Protein AF-A0A3N5FH62-F1 (afdb_monomer)

Foldseek 3Di:
DQQEAADPQEAEAPQEAEEGLEHHDHCEYHDNQEYAEYNEYHEYNEYHYHQHYHYALEYEYHPAYHDHPHQHYQFYWDDVVIDGPAGGDNNNAGADPQQQDPVPRWHWDDDPRYIDTD

Solvent-accessible surface area (backbone atoms only — not comparable to full-atom values): 5895 Å² total; per-residue (Å²): 130,79,49,58,46,69,35,92,62,35,47,70,37,91,58,40,44,72,39,46,48,23,37,40,30,47,54,18,38,37,25,41,52,19,35,39,29,34,29,20,39,38,28,38,46,21,40,37,35,49,57,20,38,40,35,40,6,23,36,36,37,54,59,24,63,48,51,67,78,44,75,42,31,22,28,25,34,41,49,84,77,66,39,78,79,48,35,27,37,78,81,59,44,74,38,50,100,8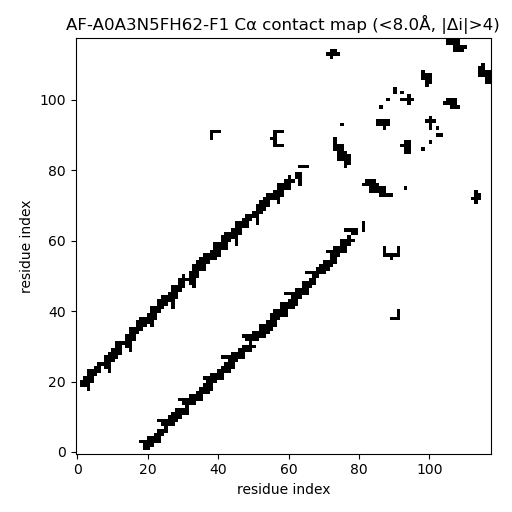1,33,44,29,88,89,74,75,46,39,49,43,83,51,100,84,37,62,42,81,105

Nearest PDB structures (foldseek):
  3mqg-assembly1_B  TM=6.044E-01  e=5.816E-08  Bordetella petrii DSM 12804
  6p9p-assembly1_A  TM=9.633E-01  e=4.440E-03  Escherichia coli
  4eaa-assembly1_A  TM=4.449E-01  e=2.239E-04  Caulobacter vibrioides
  4eab-assembly1_A  TM=4.429E-01  e=2.723E-03  Caulobacter vibrioides
  3pmo-assembly1_A  TM=5.563E-01  e=2.265E-02  Pseudomonas aeruginosa

Structure (mmCIF, N/CA/C/O backbone):
data_AF-A0A3N5FH62-F1
#
_entry.id   AF-A0A3N5FH62-F1
#
loop_
_atom_site.group_PDB
_atom_site.id
_atom_site.type_symbol
_atom_site.label_atom_id
_atom_site.label_alt_id
_atom_site.label_comp_id
_atom_site.label_asym_id
_atom_site.label_entity_id
_atom_site.label_seq_id
_atom_site.pdbx_PDB_ins_code
_atom_site.Cartn_x
_atom_site.Cartn_y
_atom_site.Cartn_z
_atom_site.occupancy
_atom_site.B_iso_or_equiv
_atom_site.auth_seq_id
_atom_site.auth_comp_id
_atom_site.auth_asym_id
_atom_site.auth_atom_id
_atom_site.pdbx_PDB_model_num
ATOM 1 N N . MET A 1 1 ? -16.117 -11.369 -3.882 1.00 39.34 1 MET A N 1
ATOM 2 C CA . MET A 1 1 ? -15.437 -10.918 -5.111 1.00 39.34 1 MET A CA 1
ATOM 3 C C . MET A 1 1 ? -14.180 -10.196 -4.670 1.00 39.34 1 MET A C 1
ATOM 5 O O . MET A 1 1 ? -14.264 -9.363 -3.775 1.00 39.34 1 MET A O 1
ATOM 9 N N . ASN A 1 2 ? -13.014 -10.615 -5.164 1.00 51.44 2 ASN A N 1
ATOM 10 C CA . ASN A 1 2 ? -11.747 -9.947 -4.869 1.00 51.44 2 ASN A CA 1
ATOM 11 C C . ASN A 1 2 ? -11.732 -8.622 -5.636 1.00 51.44 2 ASN A C 1
ATOM 13 O O . ASN A 1 2 ? -11.244 -8.581 -6.760 1.00 51.44 2 ASN A O 1
ATOM 17 N N . ASP A 1 3 ? -12.300 -7.564 -5.056 1.00 76.69 3 ASP A N 1
ATOM 18 C CA . ASP A 1 3 ? -12.286 -6.226 -5.657 1.00 76.69 3 ASP A CA 1
ATOM 19 C C . ASP A 1 3 ? -10.883 -5.629 -5.512 1.00 76.69 3 ASP A C 1
ATOM 21 O O . ASP A 1 3 ? -10.604 -4.826 -4.624 1.00 76.69 3 ASP A O 1
ATOM 25 N N . VAL A 1 4 ? -9.958 -6.125 -6.324 1.00 86.56 4 VAL A N 1
ATOM 26 C CA . VAL A 1 4 ? -8.599 -5.612 -6.461 1.00 86.56 4 VAL A CA 1
ATOM 27 C C . VAL A 1 4 ? -8.570 -4.828 -7.761 1.00 86.56 4 VAL A C 1
ATOM 29 O O . VAL A 1 4 ? -8.612 -5.406 -8.843 1.00 86.56 4 VAL A O 1
ATOM 32 N N . PHE A 1 5 ? -8.544 -3.505 -7.652 1.00 91.06 5 PHE A N 1
ATOM 33 C CA . PHE A 1 5 ? -8.364 -2.630 -8.800 1.00 91.06 5 PHE A CA 1
ATOM 34 C C . PHE A 1 5 ? -6.874 -2.364 -8.986 1.00 91.06 5 PHE A C 1
ATOM 36 O O . PHE A 1 5 ? -6.223 -1.837 -8.084 1.00 91.06 5 PHE A O 1
ATOM 43 N N . VAL A 1 6 ? -6.339 -2.714 -10.151 1.00 92.44 6 VAL A N 1
ATOM 44 C CA . VAL A 1 6 ? -4.951 -2.441 -10.529 1.00 92.44 6 VAL A CA 1
ATOM 45 C C . VAL A 1 6 ? -4.978 -1.738 -11.869 1.00 92.44 6 VAL A C 1
ATOM 47 O O . VAL A 1 6 ? -5.521 -2.265 -12.837 1.00 92.44 6 VAL A O 1
ATOM 50 N N . HIS A 1 7 ? -4.422 -0.531 -11.914 1.00 94.06 7 HIS A N 1
ATOM 51 C CA . HIS A 1 7 ? -4.272 0.188 -13.168 1.00 94.06 7 HIS A CA 1
ATOM 52 C C . HIS A 1 7 ? -3.300 -0.550 -14.101 1.00 94.06 7 HIS A C 1
ATOM 54 O O . HIS A 1 7 ? -2.295 -1.082 -13.642 1.00 94.06 7 HIS A O 1
ATOM 60 N N . GLU A 1 8 ? -3.542 -0.521 -15.411 1.00 93.12 8 GLU A N 1
ATOM 61 C CA . GLU A 1 8 ? -2.715 -1.201 -16.429 1.00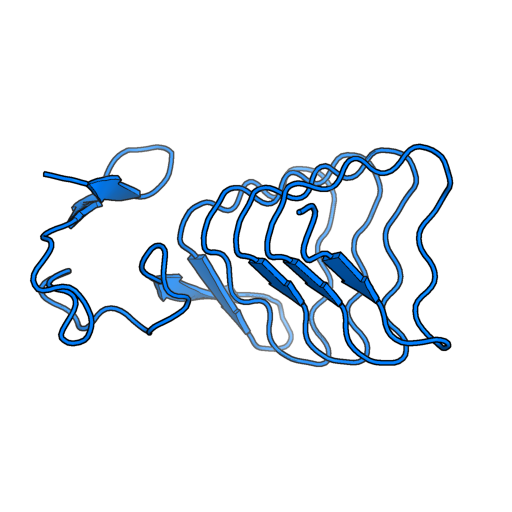 93.12 8 GLU A CA 1
ATOM 62 C C . GLU A 1 8 ? -1.233 -0.782 -16.426 1.00 93.12 8 GLU A C 1
ATOM 64 O O . GLU A 1 8 ? -0.364 -1.535 -16.850 1.00 93.12 8 GLU A O 1
ATOM 69 N N . THR A 1 9 ? -0.936 0.419 -15.924 1.00 94.94 9 THR A N 1
ATOM 70 C CA . THR A 1 9 ? 0.434 0.946 -15.806 1.00 94.94 9 THR A CA 1
ATOM 71 C C . THR A 1 9 ? 1.107 0.620 -14.474 1.00 94.94 9 THR A C 1
ATOM 73 O O . THR A 1 9 ? 2.259 1.003 -14.271 1.00 94.94 9 THR A O 1
ATOM 76 N N . ALA A 1 10 ? 0.398 -0.012 -13.539 1.00 94.31 10 ALA A N 1
ATOM 77 C CA . ALA A 1 10 ? 0.977 -0.450 -12.280 1.00 94.31 10 ALA A CA 1
ATOM 78 C C . ALA A 1 10 ? 1.703 -1.787 -12.470 1.00 94.31 10 ALA A C 1
ATOM 80 O O . ALA A 1 10 ? 1.213 -2.695 -13.138 1.00 94.31 10 ALA A O 1
ATOM 81 N N . ILE A 1 11 ? 2.872 -1.905 -11.850 1.00 94.12 11 ILE A N 1
ATOM 82 C CA . ILE A 1 11 ? 3.709 -3.098 -11.873 1.00 94.12 11 ILE A CA 1
ATOM 83 C C . ILE A 1 11 ? 3.640 -3.733 -10.489 1.00 94.12 11 ILE A C 1
ATOM 85 O O . ILE A 1 11 ? 3.963 -3.103 -9.483 1.00 94.12 11 ILE A O 1
ATOM 89 N N . ILE A 1 12 ? 3.196 -4.983 -10.443 1.00 93.31 12 ILE A N 1
ATOM 90 C CA . ILE A 1 12 ? 3.150 -5.786 -9.225 1.00 93.31 12 ILE A CA 1
ATOM 91 C C . ILE A 1 12 ? 3.990 -7.024 -9.485 1.00 93.31 12 ILE A C 1
ATOM 93 O O . ILE A 1 12 ? 3.667 -7.824 -10.365 1.00 93.31 12 ILE A O 1
ATOM 97 N N . ASP A 1 13 ? 5.065 -7.180 -8.726 1.00 94.25 13 ASP A N 1
ATOM 98 C CA . ASP A 1 13 ? 5.909 -8.358 -8.819 1.00 94.25 13 ASP A CA 1
ATOM 99 C C . ASP A 1 13 ? 5.151 -9.610 -8.361 1.00 94.25 13 ASP A C 1
ATOM 101 O O . ASP A 1 13 ? 4.363 -9.587 -7.416 1.00 94.25 13 ASP A O 1
ATOM 105 N N . SER A 1 14 ? 5.444 -10.740 -9.004 1.00 88.88 14 SER A N 1
ATOM 106 C CA . SER A 1 14 ? 4.718 -12.010 -8.825 1.00 88.88 14 SER A CA 1
ATOM 107 C C . SER A 1 14 ? 4.633 -12.545 -7.387 1.00 88.88 14 SER A C 1
ATOM 109 O O . SER A 1 14 ? 3.720 -13.308 -7.081 1.00 88.88 14 SER A O 1
ATOM 111 N N . GLY A 1 15 ? 5.559 -12.174 -6.500 1.00 89.19 15 GLY A N 1
ATOM 112 C CA . GLY A 1 15 ? 5.532 -12.615 -5.103 1.00 89.19 15 GLY A CA 1
ATOM 113 C C . GLY A 1 15 ? 4.704 -11.722 -4.166 1.00 89.19 15 GLY A C 1
ATOM 114 O O . GLY A 1 15 ? 4.476 -12.102 -3.011 1.00 89.19 15 GLY A O 1
ATOM 115 N N . ALA A 1 16 ? 4.270 -10.544 -4.628 1.00 91.00 16 ALA A N 1
ATOM 116 C CA . ALA A 1 16 ? 3.552 -9.590 -3.797 1.00 91.00 16 ALA A CA 1
ATOM 117 C C . ALA A 1 16 ? 2.204 -10.169 -3.353 1.00 91.00 16 ALA A C 1
ATOM 119 O O . ALA A 1 16 ? 1.449 -10.746 -4.139 1.00 91.00 16 ALA A O 1
ATOM 120 N N . LYS A 1 17 ? 1.874 -9.991 -2.073 1.00 91.12 17 LYS A N 1
ATOM 121 C CA . LYS A 1 17 ? 0.612 -10.468 -1.499 1.00 91.12 17 LYS A CA 1
ATOM 122 C C . LYS A 1 17 ? -0.343 -9.304 -1.345 1.00 91.12 17 LYS A C 1
ATOM 124 O O . LYS A 1 17 ? -0.015 -8.328 -0.677 1.00 91.12 17 LYS A O 1
ATOM 129 N N . THR A 1 18 ? -1.535 -9.425 -1.910 1.00 90.81 18 THR A N 1
ATOM 130 C CA . THR A 1 18 ? -2.569 -8.393 -1.836 1.00 90.81 18 THR A CA 1
ATOM 131 C C . THR A 1 18 ? -3.839 -8.924 -1.181 1.00 90.81 18 THR A C 1
ATOM 133 O O . THR A 1 18 ? -4.272 -10.051 -1.419 1.00 90.81 18 THR A O 1
ATOM 136 N N . GLY A 1 19 ? -4.429 -8.108 -0.309 1.00 88.44 19 GLY A N 1
ATOM 137 C CA . GLY A 1 19 ? -5.739 -8.342 0.277 1.00 88.44 19 GLY A CA 1
ATOM 138 C C . GLY A 1 19 ? -6.878 -7.945 -0.664 1.00 88.44 19 GLY A C 1
ATOM 139 O O . GLY A 1 19 ? -6.683 -7.544 -1.808 1.00 88.44 19 GLY A O 1
ATOM 140 N N . THR A 1 20 ? -8.107 -8.028 -0.163 1.00 90.00 20 THR A N 1
ATOM 141 C CA . THR A 1 20 ? -9.326 -7.663 -0.900 1.00 90.00 20 THR A CA 1
ATOM 142 C C . THR A 1 20 ? -9.669 -6.182 -0.764 1.00 90.00 20 THR A C 1
ATOM 144 O O . THR A 1 20 ? -9.444 -5.590 0.293 1.00 90.00 20 THR A O 1
ATOM 147 N N . GLY A 1 21 ? -10.322 -5.599 -1.771 1.00 89.12 21 GLY A N 1
ATOM 148 C CA . GLY A 1 21 ? -10.795 -4.212 -1.713 1.00 89.12 21 GLY A CA 1
ATOM 149 C C . GLY A 1 21 ? -9.682 -3.185 -1.915 1.00 89.12 21 GLY A C 1
ATOM 150 O O . GLY A 1 21 ? -9.823 -2.055 -1.452 1.00 89.12 21 GLY A O 1
ATOM 151 N N . ILE A 1 22 ? -8.556 -3.581 -2.514 1.00 92.44 22 ILE A N 1
ATOM 152 C CA . ILE A 1 22 ? -7.423 -2.684 -2.730 1.00 92.44 22 ILE A CA 1
ATOM 153 C C . ILE A 1 22 ? -7.550 -1.938 -4.059 1.00 92.44 22 ILE A C 1
ATOM 155 O O . ILE A 1 22 ? -8.115 -2.448 -5.025 1.00 92.44 22 ILE A O 1
ATOM 159 N N . GLN A 1 23 ? -6.998 -0.732 -4.110 1.00 92.88 23 GLN A N 1
ATOM 160 C CA . GLN A 1 23 ? -6.910 0.078 -5.320 1.00 92.88 23 GLN A CA 1
ATOM 161 C C . GLN A 1 23 ? -5.459 0.497 -5.521 1.00 92.88 23 GLN A C 1
ATOM 163 O O . GLN A 1 23 ? -4.885 1.134 -4.640 1.00 92.88 23 GLN A O 1
ATOM 168 N N . ILE A 1 24 ? -4.875 0.135 -6.658 1.00 93.75 24 ILE A N 1
ATOM 169 C CA . ILE A 1 24 ? -3.515 0.487 -7.055 1.00 93.75 24 ILE A CA 1
ATOM 170 C C . ILE A 1 24 ? -3.593 1.358 -8.305 1.00 93.75 24 ILE A C 1
ATOM 172 O O . ILE A 1 24 ? -4.066 0.923 -9.357 1.00 93.75 24 ILE A O 1
ATOM 176 N N . TRP A 1 25 ? -3.132 2.599 -8.174 1.00 94.00 25 TRP A N 1
ATOM 177 C CA . TRP A 1 25 ? -3.182 3.599 -9.232 1.00 94.00 25 TRP A CA 1
ATOM 178 C C . TRP A 1 25 ? -1.905 3.613 -10.087 1.00 94.00 25 TRP A C 1
ATOM 180 O O . TRP A 1 25 ? -0.933 2.899 -9.842 1.00 94.00 25 TRP A O 1
ATOM 190 N N . HIS A 1 26 ? -1.942 4.446 -11.124 1.00 94.19 26 HIS A N 1
ATOM 191 C CA . HIS A 1 26 ? -0.944 4.593 -12.179 1.00 94.19 26 HIS A CA 1
ATOM 192 C C . HIS A 1 26 ? 0.515 4.617 -11.703 1.00 94.19 26 HIS A C 1
ATOM 194 O O . HIS A 1 26 ? 0.842 5.316 -10.743 1.00 94.19 26 HIS A O 1
ATOM 200 N N . TRP A 1 27 ? 1.393 3.932 -12.444 1.00 94.00 27 TRP A N 1
ATOM 201 C CA . TRP A 1 27 ? 2.852 3.928 -12.238 1.00 94.00 27 TRP A CA 1
ATOM 202 C C . TRP A 1 27 ? 3.299 3.510 -10.835 1.00 94.00 27 TRP A C 1
ATOM 204 O O . TRP A 1 27 ? 4.378 3.882 -10.379 1.00 94.00 27 TRP A O 1
ATOM 214 N N . THR A 1 28 ? 2.467 2.749 -10.132 1.00 95.12 28 THR A N 1
ATOM 215 C CA . THR A 1 28 ? 2.857 2.148 -8.860 1.00 95.12 28 THR A CA 1
ATOM 216 C C . THR A 1 28 ? 3.716 0.921 -9.118 1.00 95.12 28 THR A C 1
ATOM 218 O O . THR A 1 28 ? 3.388 0.124 -9.991 1.00 95.12 28 THR A O 1
ATOM 221 N N . HIS A 1 29 ? 4.776 0.748 -8.334 1.00 94.69 29 HIS A N 1
ATOM 222 C CA . HIS A 1 29 ? 5.579 -0.468 -8.312 1.00 94.69 29 HIS A CA 1
ATOM 223 C C . HIS A 1 29 ? 5.434 -1.143 -6.946 1.00 94.69 29 HIS A C 1
ATOM 225 O O . HIS A 1 29 ? 5.675 -0.509 -5.915 1.00 94.69 29 HIS A O 1
ATOM 231 N N . VAL A 1 30 ? 5.072 -2.425 -6.936 1.00 94.12 30 VAL A N 1
ATOM 232 C CA . VAL A 1 30 ? 4.991 -3.250 -5.727 1.00 94.12 30 VAL A CA 1
ATOM 233 C C . VAL A 1 30 ? 5.994 -4.393 -5.807 1.00 94.12 30 VAL A C 1
ATOM 235 O O . VAL A 1 30 ? 5.855 -5.265 -6.660 1.00 94.12 30 VAL A O 1
ATOM 238 N N . GLY A 1 31 ? 6.978 -4.384 -4.906 1.00 93.19 31 GLY A N 1
ATOM 239 C CA . GLY A 1 31 ? 8.034 -5.390 -4.851 1.00 93.19 31 GLY A CA 1
ATOM 240 C C . GLY A 1 31 ? 7.538 -6.788 -4.475 1.00 93.19 31 GLY A C 1
ATOM 241 O O . GLY A 1 31 ? 6.537 -6.962 -3.773 1.00 93.19 31 GLY A O 1
ATOM 242 N N . SER A 1 32 ? 8.286 -7.792 -4.920 1.00 92.06 32 SER A N 1
ATOM 243 C CA . SER A 1 32 ? 7.975 -9.225 -4.834 1.00 92.06 32 SER A CA 1
ATOM 244 C C . SER A 1 32 ? 7.704 -9.784 -3.437 1.00 92.06 32 SER A C 1
ATOM 246 O O . SER A 1 32 ? 7.142 -10.859 -3.309 1.00 92.06 32 SER A O 1
ATOM 248 N N . SER A 1 33 ? 8.108 -9.113 -2.368 1.00 91.19 33 SER A N 1
ATOM 249 C CA . SER A 1 33 ? 7.874 -9.579 -0.992 1.00 91.19 33 SER A CA 1
ATOM 250 C C . SER A 1 33 ? 7.043 -8.603 -0.165 1.00 91.19 33 SER A C 1
ATOM 252 O O . SER A 1 33 ? 6.978 -8.723 1.060 1.00 91.19 33 SER A O 1
ATOM 254 N N . ALA A 1 34 ? 6.410 -7.632 -0.824 1.00 92.25 34 ALA A N 1
ATOM 255 C CA . ALA A 1 34 ? 5.494 -6.713 -0.179 1.00 92.25 34 ALA A CA 1
ATOM 256 C C . ALA A 1 34 ? 4.173 -7.411 0.177 1.00 92.25 34 ALA A C 1
ATOM 258 O O . ALA A 1 34 ? 3.648 -8.244 -0.568 1.00 92.25 34 ALA A O 1
ATOM 259 N N . VAL A 1 35 ? 3.618 -7.040 1.327 1.00 91.88 35 VAL A N 1
ATOM 260 C CA . VAL A 1 35 ? 2.307 -7.488 1.794 1.00 91.88 35 VAL A CA 1
ATOM 261 C C . VAL A 1 35 ? 1.407 -6.270 1.894 1.00 91.88 35 VAL A C 1
ATOM 263 O O . VAL A 1 35 ? 1.727 -5.320 2.601 1.00 91.88 35 VAL A O 1
ATOM 266 N N . ILE A 1 36 ? 0.284 -6.295 1.187 1.00 92.19 36 ILE A N 1
ATOM 267 C CA . ILE A 1 36 ? -0.746 -5.263 1.222 1.00 92.19 36 ILE A CA 1
ATOM 268 C C . ILE A 1 36 ? -2.009 -5.882 1.807 1.00 92.19 36 ILE A C 1
ATOM 270 O O . ILE A 1 36 ? -2.531 -6.861 1.278 1.00 92.19 36 ILE A O 1
ATOM 274 N N . GLY A 1 37 ? -2.499 -5.304 2.897 1.00 90.81 37 GLY A N 1
ATOM 275 C CA . GLY A 1 37 ? -3.718 -5.703 3.575 1.00 90.81 37 GLY A CA 1
ATOM 276 C C . GLY A 1 37 ? -4.973 -5.359 2.782 1.00 90.81 37 GLY A C 1
ATOM 277 O O . GLY A 1 37 ? -4.949 -5.028 1.597 1.00 90.81 37 GLY A O 1
ATOM 278 N N . GLN A 1 38 ? -6.112 -5.472 3.446 1.00 91.38 38 GLN A N 1
ATOM 279 C CA . GLN A 1 38 ? -7.419 -5.242 2.850 1.00 91.38 38 GLN A CA 1
ATOM 280 C C . GLN A 1 38 ? -7.785 -3.759 2.854 1.00 91.38 38 GLN A C 1
ATOM 282 O O . GLN A 1 38 ? -7.436 -3.016 3.771 1.00 91.38 38 GLN A O 1
ATOM 287 N N . LYS A 1 39 ? -8.592 -3.352 1.869 1.00 89.38 39 LYS A N 1
ATOM 288 C CA . LYS A 1 39 ? -9.168 -2.001 1.779 1.00 89.38 39 LYS A CA 1
ATOM 289 C C . LYS A 1 39 ? -8.109 -0.897 1.781 1.00 89.38 39 LYS A C 1
ATOM 291 O O . LYS A 1 39 ? -8.269 0.123 2.442 1.00 89.38 39 LYS A O 1
ATOM 296 N N . CYS A 1 40 ? -7.022 -1.114 1.051 1.00 91.25 40 CYS A N 1
ATOM 297 C CA . CYS A 1 40 ? -5.943 -0.144 0.906 1.00 91.25 40 CYS A CA 1
ATOM 298 C C . CYS A 1 40 ? -6.081 0.646 -0.392 1.00 91.25 40 CYS A C 1
ATOM 300 O O . CYS A 1 40 ? -6.480 0.105 -1.419 1.00 91.25 40 CYS A O 1
ATOM 302 N N . ASN A 1 41 ? -5.714 1.921 -0.363 1.00 92.75 41 ASN A N 1
ATOM 303 C CA . ASN A 1 41 ? -5.684 2.766 -1.551 1.00 92.75 41 ASN A CA 1
ATOM 304 C C . ASN A 1 41 ? -4.263 3.290 -1.761 1.00 92.75 41 ASN A C 1
ATOM 306 O O . ASN A 1 41 ? -3.742 4.019 -0.914 1.00 92.75 41 ASN A O 1
ATOM 310 N N . ILE A 1 42 ? -3.639 2.870 -2.858 1.00 93.38 42 ILE A N 1
ATOM 311 C CA . ILE A 1 42 ? -2.253 3.153 -3.214 1.00 93.38 42 ILE A CA 1
ATOM 312 C C . ILE A 1 42 ? -2.239 4.128 -4.384 1.00 93.38 42 ILE A C 1
ATOM 314 O O . ILE A 1 42 ? -2.574 3.747 -5.504 1.00 93.38 42 ILE A O 1
ATOM 318 N N . GLY A 1 43 ? -1.880 5.381 -4.099 1.00 92.88 43 GLY A N 1
ATOM 319 C CA . GLY A 1 43 ? -1.841 6.489 -5.049 1.00 92.88 43 GLY A CA 1
ATOM 320 C C . GLY A 1 43 ? -0.879 6.301 -6.223 1.00 92.88 43 GLY A C 1
ATOM 321 O O . GLY A 1 43 ? -0.220 5.282 -6.374 1.00 92.88 43 GLY A O 1
ATOM 322 N N . GLN A 1 44 ? -0.811 7.310 -7.082 1.00 92.75 44 GLN A N 1
ATOM 323 C CA . GLN A 1 44 ? 0.001 7.292 -8.297 1.00 92.75 44 GLN A CA 1
ATOM 324 C C . GLN A 1 44 ? 1.493 7.438 -7.989 1.00 92.75 44 GLN A C 1
ATOM 326 O O . GLN A 1 44 ? 1.872 8.200 -7.095 1.00 92.75 44 GLN A O 1
ATOM 331 N N . ASN A 1 45 ? 2.338 6.786 -8.790 1.00 93.12 45 ASN A N 1
ATOM 332 C CA . ASN A 1 45 ? 3.797 6.852 -8.669 1.00 93.12 45 ASN A CA 1
ATOM 333 C C . ASN A 1 45 ? 4.283 6.486 -7.252 1.00 93.12 45 ASN A C 1
ATOM 335 O O . ASN A 1 45 ? 5.134 7.160 -6.667 1.00 93.12 45 ASN A O 1
ATOM 339 N N . VAL A 1 46 ? 3.667 5.460 -6.658 1.00 94.12 46 VAL A N 1
ATOM 340 C CA . VAL A 1 46 ? 4.090 4.919 -5.365 1.00 94.12 46 VAL A CA 1
ATOM 341 C C . VAL A 1 46 ? 5.105 3.807 -5.591 1.00 94.12 46 VAL A C 1
ATOM 343 O O . VAL A 1 46 ? 4.917 2.939 -6.439 1.00 94.12 46 VAL A O 1
ATOM 346 N N . PHE A 1 47 ? 6.173 3.812 -4.802 1.00 93.62 47 PHE A N 1
ATOM 347 C CA . PHE A 1 47 ? 7.189 2.766 -4.835 1.00 93.62 47 PHE A CA 1
ATOM 348 C C . PHE A 1 47 ? 7.161 1.975 -3.530 1.00 93.62 47 PHE A C 1
ATOM 350 O O . PHE A 1 47 ? 7.440 2.530 -2.467 1.00 93.62 47 PHE A O 1
ATOM 357 N N . VAL A 1 48 ? 6.813 0.692 -3.598 1.00 93.19 48 VAL A N 1
ATOM 358 C CA . VAL A 1 48 ? 6.799 -0.216 -2.447 1.00 93.19 48 VAL A CA 1
ATOM 359 C C . VAL A 1 48 ? 7.942 -1.209 -2.601 1.00 93.19 48 VAL A C 1
ATOM 361 O O . VAL A 1 48 ? 7.900 -2.080 -3.466 1.00 93.19 48 VAL A O 1
ATOM 364 N N . VAL A 1 49 ? 8.964 -1.067 -1.760 1.00 92.19 49 VAL A N 1
ATOM 365 C CA . VAL A 1 49 ? 10.123 -1.967 -1.732 1.00 92.19 49 VAL A CA 1
ATOM 366 C C . VAL A 1 49 ? 9.717 -3.351 -1.213 1.00 92.19 49 VAL A C 1
ATOM 368 O O . VAL A 1 49 ? 8.715 -3.520 -0.515 1.00 92.19 49 VAL A O 1
ATOM 371 N N . ASP A 1 50 ? 10.538 -4.346 -1.524 1.00 89.69 50 ASP A N 1
ATOM 372 C CA . ASP A 1 50 ? 10.522 -5.657 -0.888 1.00 89.69 50 ASP A CA 1
ATOM 373 C C . ASP A 1 50 ? 10.468 -5.597 0.651 1.00 89.69 50 ASP A C 1
ATOM 375 O O . ASP A 1 50 ? 11.072 -4.738 1.299 1.00 89.69 50 ASP A O 1
ATOM 379 N N . GLN A 1 51 ? 9.775 -6.572 1.246 1.00 88.12 51 GLN A N 1
ATOM 380 C CA . GLN A 1 51 ? 9.623 -6.750 2.695 1.00 88.12 51 GLN A CA 1
ATOM 381 C C . GLN A 1 51 ? 8.920 -5.578 3.407 1.00 88.12 51 GLN A C 1
ATOM 383 O O . GLN A 1 51 ? 9.120 -5.358 4.605 1.00 88.12 51 GLN A O 1
ATOM 388 N N . VAL A 1 52 ? 8.088 -4.820 2.689 1.00 91.06 52 VAL A N 1
ATOM 389 C CA . VAL A 1 52 ? 7.170 -3.829 3.270 1.00 91.06 52 VAL A CA 1
ATOM 390 C C . VAL A 1 52 ? 5.845 -4.496 3.621 1.00 91.06 52 VAL A C 1
ATOM 392 O O . VAL A 1 52 ? 5.300 -5.255 2.823 1.00 91.06 52 VAL A O 1
ATOM 395 N N . THR A 1 53 ? 5.297 -4.187 4.799 1.00 90.56 53 THR A N 1
ATOM 396 C CA . THR A 1 53 ? 3.954 -4.641 5.188 1.00 90.56 53 THR A CA 1
ATOM 397 C C . THR A 1 53 ? 3.034 -3.442 5.376 1.00 90.56 53 THR A C 1
ATOM 399 O O . THR A 1 53 ? 3.143 -2.676 6.333 1.00 90.56 53 THR A O 1
ATOM 402 N N . ILE A 1 54 ? 2.101 -3.294 4.445 1.00 90.81 54 ILE A N 1
ATOM 403 C CA . ILE A 1 54 ? 0.964 -2.389 4.539 1.00 90.81 54 ILE A CA 1
ATOM 404 C C . ILE A 1 54 ? -0.194 -3.209 5.107 1.00 90.81 54 ILE A C 1
ATOM 406 O O . ILE A 1 54 ? -0.632 -4.173 4.496 1.00 90.81 54 ILE A O 1
ATOM 410 N N . GLY A 1 55 ? -0.674 -2.837 6.279 1.00 89.25 55 GLY A N 1
ATOM 411 C CA . GLY A 1 55 ? -1.830 -3.394 6.975 1.00 89.25 55 GLY A CA 1
ATOM 412 C C . GLY A 1 55 ? -3.142 -2.970 6.328 1.00 89.25 55 GLY A C 1
ATOM 413 O O . GLY A 1 55 ? -3.186 -2.663 5.138 1.00 89.25 55 GLY A O 1
ATOM 414 N N . ASN A 1 56 ? -4.227 -2.969 7.094 1.00 90.25 56 ASN A N 1
ATOM 415 C CA . ASN A 1 56 ? -5.570 -2.773 6.560 1.00 90.25 56 ASN A CA 1
ATOM 416 C C . ASN A 1 56 ? -5.978 -1.297 6.575 1.00 90.25 56 ASN A C 1
ATOM 418 O O . ASN A 1 56 ? -5.537 -0.510 7.410 1.00 90.25 56 ASN A O 1
ATOM 422 N N . GLY A 1 57 ? -6.849 -0.903 5.643 1.00 87.75 57 GLY A N 1
ATOM 423 C CA . GLY A 1 57 ? -7.436 0.439 5.637 1.00 87.75 57 GLY A CA 1
ATOM 424 C C . GLY A 1 57 ? -6.430 1.567 5.384 1.00 87.75 57 GLY A C 1
ATOM 425 O O . GLY A 1 57 ? -6.723 2.722 5.689 1.00 87.75 57 GLY A O 1
ATOM 426 N N . CYS A 1 58 ? -5.241 1.264 4.862 1.00 90.00 58 CYS A N 1
ATOM 427 C CA . CYS A 1 58 ? -4.202 2.260 4.631 1.00 90.00 58 CYS A CA 1
ATOM 428 C C . CYS A 1 58 ? -4.485 3.088 3.374 1.00 90.00 58 CYS A C 1
ATOM 430 O O . CYS A 1 58 ? -4.915 2.572 2.340 1.00 90.00 58 CYS A O 1
ATOM 432 N N . LYS A 1 59 ? -4.172 4.384 3.436 1.00 91.06 59 LYS A N 1
ATOM 433 C CA . LYS A 1 59 ? -4.194 5.275 2.272 1.00 91.06 59 LYS A CA 1
ATOM 434 C C . LYS A 1 59 ? -2.807 5.855 2.058 1.00 91.06 59 LYS A C 1
ATOM 436 O O . LYS A 1 59 ? -2.324 6.636 2.878 1.00 91.06 59 LYS A O 1
ATOM 441 N N . ILE A 1 60 ? -2.186 5.474 0.951 1.00 92.25 60 ILE A N 1
ATOM 442 C CA . ILE A 1 60 ? -0.882 5.968 0.521 1.00 92.25 60 ILE A CA 1
ATOM 443 C C . ILE A 1 60 ? -1.122 7.005 -0.570 1.00 92.25 60 ILE A C 1
ATOM 445 O O . ILE A 1 60 ? -1.761 6.710 -1.578 1.00 92.25 60 ILE A O 1
ATOM 449 N N . GLN A 1 61 ? -0.666 8.235 -0.354 1.00 91.75 61 GLN A N 1
ATOM 450 C CA . GLN A 1 61 ? -0.786 9.289 -1.358 1.00 91.75 61 GLN A CA 1
ATOM 451 C C . GLN A 1 61 ? 0.250 9.159 -2.476 1.00 91.75 61 GLN A C 1
ATOM 453 O O . GLN A 1 61 ? 1.180 8.360 -2.410 1.00 91.75 61 GLN A O 1
ATOM 458 N N . ASN A 1 62 ? 0.059 9.967 -3.517 1.00 92.50 62 ASN A N 1
ATOM 459 C CA . ASN A 1 62 ? 0.909 9.983 -4.696 1.00 92.50 62 ASN A CA 1
ATOM 460 C C . ASN A 1 62 ? 2.360 10.353 -4.349 1.00 92.50 62 ASN A C 1
ATOM 462 O O . ASN A 1 62 ? 2.597 11.146 -3.434 1.00 92.50 62 ASN A O 1
ATOM 466 N N . ASN A 1 63 ? 3.312 9.844 -5.136 1.00 90.62 63 ASN A N 1
ATOM 467 C CA . ASN A 1 63 ? 4.750 10.115 -4.998 1.00 90.62 63 ASN A CA 1
ATOM 468 C C . ASN A 1 63 ? 5.341 9.708 -3.635 1.00 90.62 63 ASN A C 1
ATOM 470 O O . ASN A 1 63 ? 6.265 10.351 -3.134 1.00 90.62 63 ASN A O 1
ATOM 474 N N . VAL A 1 64 ? 4.793 8.662 -3.016 1.00 91.56 6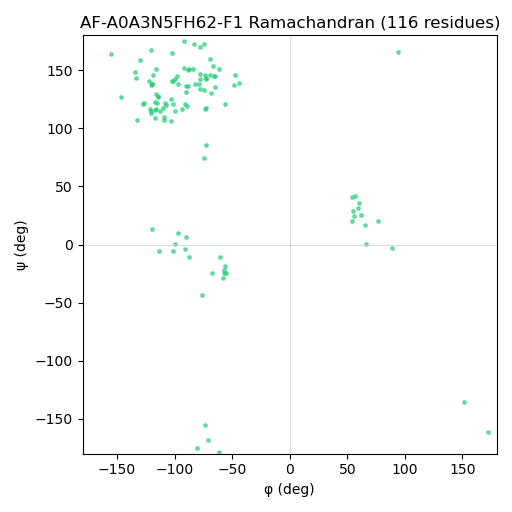4 VAL A N 1
ATOM 475 C CA . VAL A 1 64 ? 5.305 8.105 -1.760 1.00 91.56 64 VAL A CA 1
ATOM 476 C C . VAL A 1 64 ? 6.206 6.910 -2.049 1.00 91.56 64 VAL A C 1
ATOM 478 O O . VAL A 1 64 ? 5.877 6.046 -2.858 1.00 91.56 64 VAL A O 1
ATOM 481 N N . SER A 1 65 ? 7.328 6.822 -1.339 1.00 90.62 65 SER A N 1
ATOM 482 C CA . SER A 1 65 ? 8.194 5.641 -1.354 1.00 90.62 65 SER A CA 1
ATOM 483 C C . SER A 1 65 ? 8.193 4.977 0.020 1.00 90.62 65 SER A C 1
ATOM 485 O O . SER A 1 65 ? 8.425 5.642 1.036 1.00 90.62 65 SER A O 1
ATOM 487 N N . LEU A 1 66 ? 7.917 3.674 0.049 1.00 89.62 66 LEU A N 1
ATOM 488 C CA . LEU A 1 66 ? 7.929 2.830 1.239 1.00 89.62 66 LEU A CA 1
ATOM 489 C C . LEU A 1 66 ? 9.146 1.911 1.182 1.00 89.62 66 LEU A C 1
ATOM 491 O O . LEU A 1 66 ? 9.284 1.109 0.260 1.00 89.62 66 LEU A O 1
ATOM 495 N N . TYR A 1 67 ? 10.012 2.035 2.183 1.00 88.44 67 TYR A N 1
ATOM 496 C CA . TYR A 1 67 ? 11.235 1.249 2.312 1.00 88.44 67 TYR A CA 1
ATOM 497 C C . TYR A 1 67 ? 11.071 0.127 3.339 1.00 88.44 67 TYR A C 1
ATOM 499 O O . TYR A 1 67 ? 10.147 0.128 4.153 1.00 88.44 67 TYR A O 1
ATOM 507 N N . LYS A 1 68 ? 12.001 -0.830 3.304 1.00 83.50 68 LYS A N 1
ATOM 508 C CA . LYS A 1 68 ? 12.038 -1.990 4.198 1.00 83.50 68 LYS A CA 1
ATOM 509 C C . LYS A 1 68 ? 11.858 -1.602 5.674 1.00 83.50 68 LYS A C 1
ATOM 511 O O . LYS A 1 68 ? 12.473 -0.652 6.154 1.00 83.50 68 LYS A O 1
ATOM 516 N N . GLY A 1 69 ? 11.050 -2.383 6.394 1.00 75.50 69 GLY A N 1
ATOM 517 C CA . GLY A 1 69 ? 10.766 -2.183 7.822 1.00 75.50 69 GLY A CA 1
ATOM 518 C C . GLY A 1 69 ? 9.575 -1.267 8.112 1.00 75.50 69 GLY A C 1
ATOM 519 O O . GLY A 1 69 ? 9.200 -1.110 9.271 1.00 75.50 69 GLY A O 1
ATOM 520 N N . VAL A 1 70 ? 8.948 -0.691 7.082 1.00 78.19 70 VAL A N 1
ATOM 521 C CA . VAL A 1 70 ? 7.704 0.060 7.249 1.00 78.19 70 VAL A CA 1
ATOM 522 C C . VAL A 1 70 ? 6.545 -0.906 7.514 1.00 78.19 70 VAL A C 1
ATOM 524 O O . VAL A 1 70 ? 6.206 -1.741 6.672 1.00 78.19 70 VAL A O 1
ATOM 527 N N . LEU A 1 71 ? 5.950 -0.754 8.698 1.00 78.62 71 LEU A N 1
ATOM 528 C CA . LEU A 1 71 ? 4.698 -1.368 9.126 1.00 78.62 71 LEU A CA 1
ATOM 529 C C . LEU A 1 71 ? 3.651 -0.256 9.212 1.00 78.62 71 LEU A C 1
ATOM 531 O O . LEU A 1 71 ? 3.817 0.695 9.975 1.00 78.62 71 LEU A O 1
ATOM 535 N N . LEU A 1 72 ? 2.597 -0.342 8.409 1.00 81.50 72 LEU A N 1
ATOM 5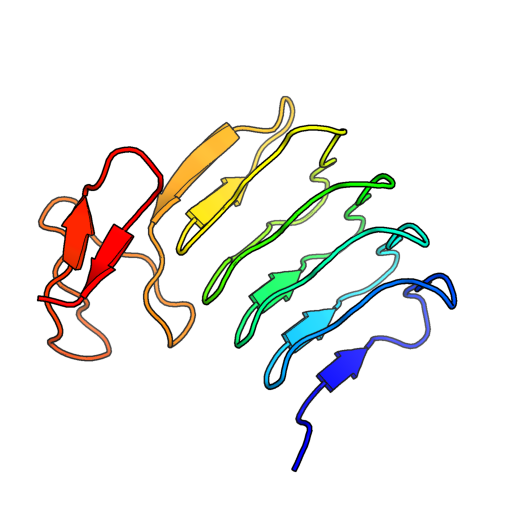36 C CA . LEU A 1 72 ? 1.486 0.613 8.438 1.00 81.50 72 LEU A CA 1
ATOM 537 C C . LEU A 1 72 ? 0.217 -0.143 8.772 1.00 81.50 72 LEU A C 1
ATOM 539 O O . LEU A 1 72 ? 0.011 -1.197 8.203 1.00 81.50 72 LEU A O 1
ATOM 543 N N . ASP A 1 73 ? -0.656 0.377 9.618 1.00 83.62 73 ASP A N 1
ATOM 544 C CA . ASP A 1 73 ? -1.985 -0.201 9.804 1.00 83.62 73 ASP A CA 1
ATOM 545 C C . ASP A 1 73 ? -2.951 0.930 10.107 1.00 83.62 73 ASP A C 1
ATOM 547 O O . ASP A 1 73 ? -2.668 1.770 10.962 1.00 83.62 73 ASP A O 1
ATOM 551 N N . HIS A 1 74 ? -4.050 1.014 9.356 1.00 83.06 74 HIS A N 1
ATOM 552 C CA . HIS A 1 74 ? -4.973 2.142 9.438 1.00 83.06 74 HIS A CA 1
ATOM 553 C C . HIS A 1 74 ? -4.302 3.513 9.235 1.00 83.06 74 HIS A C 1
ATOM 555 O O . HIS A 1 74 ? -4.761 4.523 9.767 1.00 83.06 74 HIS A O 1
ATOM 561 N N . SER A 1 75 ? -3.211 3.588 8.468 1.00 84.88 75 SER A N 1
ATOM 562 C CA . SER A 1 75 ? -2.393 4.803 8.361 1.00 84.88 75 SER A CA 1
ATOM 563 C C . SER A 1 75 ? -2.696 5.621 7.105 1.00 84.88 75 SER A C 1
ATOM 565 O O . SER A 1 75 ? -2.900 5.085 6.013 1.00 84.88 75 SER A O 1
ATOM 567 N N . LEU A 1 76 ? -2.665 6.950 7.251 1.00 85.12 76 LEU A N 1
ATOM 568 C CA . LEU A 1 76 ? -2.604 7.895 6.136 1.00 85.12 76 LEU A CA 1
ATOM 569 C C . LEU A 1 76 ? -1.158 8.352 5.960 1.00 85.12 76 LEU A C 1
ATOM 571 O O . LEU A 1 76 ? -0.615 9.038 6.831 1.00 85.12 76 LEU A O 1
ATOM 575 N N . VAL A 1 77 ? -0.554 8.002 4.829 1.00 87.44 77 VAL A N 1
ATOM 576 C CA . VAL A 1 77 ? 0.844 8.323 4.529 1.00 87.44 77 VAL A CA 1
ATOM 577 C C . VAL A 1 77 ? 0.917 9.251 3.328 1.00 87.44 77 VAL A C 1
ATOM 579 O O . VAL A 1 77 ? 0.298 8.996 2.294 1.00 87.44 77 VAL A O 1
ATOM 582 N N . ALA A 1 78 ? 1.664 10.342 3.478 1.00 84.38 78 ALA A N 1
ATOM 583 C CA . ALA A 1 78 ? 1.859 11.333 2.430 1.00 84.38 78 ALA A CA 1
ATOM 584 C C . ALA A 1 78 ? 3.175 12.100 2.616 1.00 84.38 78 ALA A C 1
ATOM 586 O O . ALA A 1 78 ? 3.746 12.137 3.708 1.00 84.38 78 ALA A O 1
ATOM 587 N N . GLY A 1 79 ? 3.599 12.772 1.546 1.00 76.31 79 GLY A N 1
ATOM 588 C CA . GL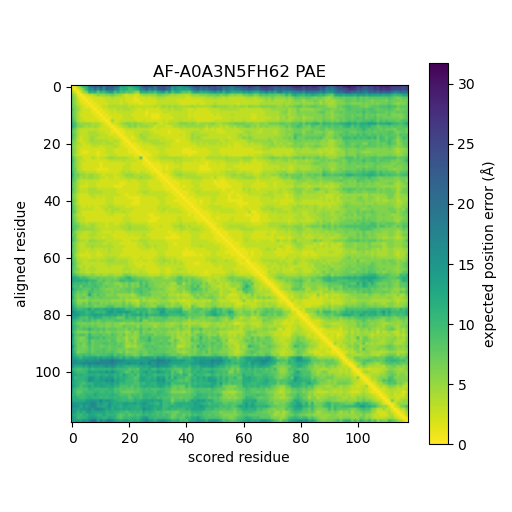Y A 1 79 ? 4.742 13.681 1.543 1.00 76.31 79 GLY A CA 1
ATOM 589 C C . GLY A 1 79 ? 6.056 13.034 1.111 1.00 76.31 79 GLY A C 1
ATOM 590 O O . GLY A 1 79 ? 6.184 11.815 1.049 1.00 76.31 79 GLY A O 1
ATOM 591 N N . ASN A 1 80 ? 7.032 13.892 0.819 1.00 75.81 80 ASN A N 1
ATOM 592 C CA . ASN A 1 80 ? 8.417 13.536 0.536 1.00 75.81 80 ASN A CA 1
ATOM 593 C C . ASN A 1 80 ? 9.319 14.483 1.366 1.00 75.81 80 ASN A C 1
ATOM 595 O O . ASN A 1 80 ? 9.339 15.678 1.064 1.00 75.81 80 ASN A O 1
ATOM 599 N N . PRO A 1 81 ? 9.985 14.021 2.447 1.00 78.50 81 PRO A N 1
ATOM 600 C CA . PRO A 1 81 ? 10.119 12.627 2.880 1.00 78.50 81 PRO A CA 1
ATOM 601 C C . PRO A 1 81 ? 8.805 12.028 3.404 1.00 78.50 81 PRO A C 1
ATOM 603 O O . PRO A 1 81 ? 8.003 12.721 4.035 1.00 78.50 81 PRO A O 1
ATOM 606 N N . THR A 1 82 ? 8.611 10.731 3.153 1.00 84.56 82 THR A N 1
ATOM 607 C CA . THR A 1 82 ? 7.418 9.965 3.535 1.00 84.56 82 THR A CA 1
ATOM 608 C C . THR A 1 82 ? 7.155 10.049 5.040 1.00 84.56 82 THR A C 1
ATOM 610 O O . THR A 1 82 ? 7.989 9.625 5.842 1.00 84.56 82 THR A O 1
ATOM 613 N N . LYS A 1 83 ? 5.982 10.561 5.440 1.00 83.75 83 LYS A N 1
ATOM 614 C CA . LYS A 1 83 ? 5.545 10.600 6.845 1.00 83.75 83 LYS A CA 1
ATOM 615 C C . LYS A 1 83 ? 4.102 10.135 6.993 1.00 83.75 83 LYS A C 1
ATOM 617 O O . LYS A 1 83 ? 3.256 10.360 6.127 1.00 83.75 83 LYS A O 1
ATOM 622 N N . GLN A 1 84 ? 3.801 9.526 8.136 1.00 85.19 84 GLN A N 1
ATOM 623 C CA . GLN A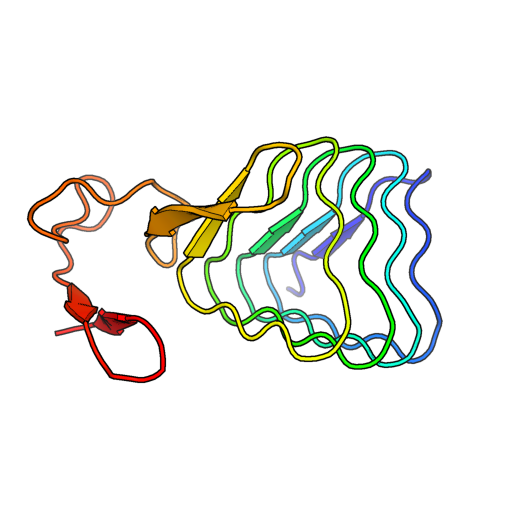 1 84 ? 2.420 9.306 8.540 1.00 85.19 84 GLN A CA 1
ATOM 624 C C . GLN A 1 84 ? 1.813 10.640 8.991 1.00 85.19 84 GLN A C 1
ATOM 626 O O . GLN A 1 84 ? 2.258 11.238 9.968 1.00 85.19 84 GLN A O 1
ATOM 631 N N . ILE A 1 85 ? 0.793 11.108 8.271 1.00 85.94 85 ILE A N 1
ATOM 632 C CA . ILE A 1 85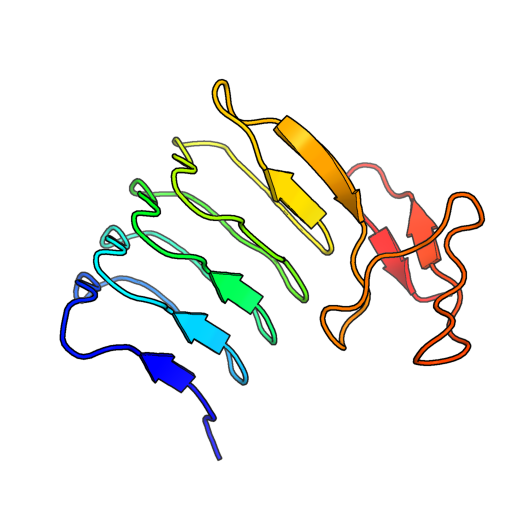 ? 0.115 12.392 8.528 1.00 85.94 85 ILE A CA 1
ATOM 633 C C . ILE A 1 85 ? -1.219 12.220 9.266 1.00 85.94 85 ILE A C 1
ATOM 635 O O . ILE A 1 85 ? -1.883 13.197 9.621 1.00 85.94 85 ILE A O 1
ATOM 639 N N . GLY A 1 86 ? -1.651 10.977 9.467 1.00 85.12 86 GLY A N 1
ATOM 640 C CA . GLY A 1 86 ? -2.889 10.678 10.162 1.00 85.12 86 GLY A CA 1
ATOM 641 C C . GLY A 1 86 ? -3.259 9.209 10.113 1.00 85.12 86 GLY A C 1
ATOM 642 O O . GLY A 1 86 ? -2.434 8.336 9.832 1.00 85.12 86 GLY A O 1
ATOM 643 N N . TRP A 1 87 ? -4.534 8.970 10.381 1.00 85.62 87 TRP A N 1
ATOM 644 C CA . TRP A 1 87 ? -5.111 7.646 10.481 1.00 85.62 87 TRP A CA 1
ATOM 645 C C . TRP A 1 87 ? -6.382 7.535 9.643 1.00 85.62 87 TRP A C 1
ATOM 647 O O . TRP A 1 87 ? -7.016 8.544 9.329 1.00 85.62 87 TRP A O 1
ATOM 657 N N . MET A 1 88 ? -6.747 6.311 9.297 1.00 83.81 88 MET A N 1
ATOM 658 C CA . MET A 1 88 ? -7.789 5.952 8.350 1.00 83.81 88 MET A CA 1
ATOM 659 C C . MET A 1 88 ? -8.674 4.850 8.932 1.00 83.81 88 MET A C 1
ATOM 661 O O . MET A 1 88 ? -8.205 3.936 9.604 1.00 83.81 88 MET A O 1
ATOM 665 N N . CYS A 1 89 ? -9.971 4.905 8.652 1.00 83.94 89 CYS A N 1
ATOM 666 C CA . CYS A 1 89 ? -10.893 3.827 9.008 1.00 83.94 89 CYS A CA 1
ATOM 667 C C . CYS A 1 89 ? -10.874 2.694 7.958 1.00 83.94 89 CYS A C 1
ATOM 669 O O . CYS A 1 89 ? -10.355 2.868 6.856 1.00 83.94 89 CYS A O 1
ATOM 671 N N . MET A 1 90 ? -11.552 1.569 8.225 1.00 82.69 90 MET A N 1
ATOM 672 C CA . MET A 1 90 ? -11.717 0.479 7.236 1.00 82.69 90 MET A CA 1
ATOM 673 C C . MET A 1 90 ? -12.447 0.881 5.940 1.00 82.69 90 MET A C 1
ATOM 675 O O . MET A 1 90 ? -12.502 0.096 5.001 1.00 82.69 90 MET A O 1
ATOM 679 N N . ARG A 1 91 ? -13.063 2.063 5.873 1.00 79.50 91 ARG A N 1
ATOM 680 C CA . ARG A 1 91 ? -13.660 2.617 4.645 1.00 79.50 91 ARG A CA 1
ATOM 681 C C . ARG A 1 91 ? -12.743 3.601 3.918 1.00 79.50 91 ARG A C 1
ATOM 683 O O . ARG A 1 91 ? -13.195 4.257 2.989 1.00 79.50 91 ARG A O 1
ATOM 690 N N . VAL A 1 92 ? -11.474 3.698 4.318 1.00 78.38 92 VAL A N 1
ATOM 691 C CA . VAL A 1 92 ? -10.494 4.612 3.713 1.00 78.38 92 VAL A CA 1
ATOM 692 C C . VAL A 1 92 ? -10.940 6.079 3.833 1.00 78.38 92 VAL A C 1
ATOM 694 O O . VAL A 1 92 ? -10.658 6.911 2.971 1.00 78.38 92 VAL A O 1
ATOM 697 N N . GLU A 1 93 ? -11.584 6.411 4.958 1.00 81.25 93 GLU A N 1
ATOM 698 C CA . GLU A 1 93 ? -11.899 7.786 5.364 1.00 81.25 93 GLU A CA 1
ATOM 699 C C . GLU A 1 93 ? -10.925 8.261 6.446 1.00 81.25 93 GLU A C 1
ATOM 701 O O . GLU A 1 93 ? -10.571 7.486 7.342 1.00 81.25 93 GLU A O 1
ATOM 706 N N . ARG A 1 94 ? -10.504 9.530 6.384 1.00 82.94 94 ARG A N 1
ATOM 707 C CA . ARG A 1 94 ? -9.558 10.093 7.355 1.00 82.94 94 ARG A CA 1
ATOM 708 C C . ARG A 1 94 ? -10.217 10.215 8.729 1.00 82.94 94 ARG A C 1
ATOM 710 O O . ARG A 1 94 ? -11.290 10.795 8.868 1.00 82.94 94 ARG A O 1
ATOM 717 N N . LEU A 1 95 ? -9.546 9.713 9.762 1.00 81.25 95 LEU A N 1
ATOM 718 C CA . LEU A 1 95 ? -9.957 9.903 11.149 1.00 81.25 95 LEU A CA 1
ATOM 719 C C . LEU A 1 95 ? -9.568 11.305 11.629 1.00 81.25 95 LEU A C 1
ATOM 721 O O . LEU A 1 95 ? -8.437 11.762 11.432 1.00 81.25 95 LEU A O 1
ATOM 725 N N . ALA A 1 96 ? -10.512 11.977 12.285 1.00 74.25 96 ALA A N 1
ATOM 726 C CA . ALA A 1 96 ? -10.267 13.235 12.978 1.00 74.25 96 ALA A CA 1
ATOM 727 C C . ALA A 1 96 ? -9.505 12.999 14.299 1.00 74.25 96 ALA A C 1
ATOM 729 O O . ALA A 1 96 ? -9.308 11.861 14.727 1.00 74.25 96 ALA A O 1
ATOM 730 N N . GLY A 1 97 ? -9.075 14.072 14.974 1.00 69.56 97 GLY A N 1
ATOM 731 C CA . GLY A 1 97 ? -8.214 13.992 16.169 1.00 69.56 97 GLY A CA 1
ATOM 732 C C . GLY A 1 97 ? -8.762 13.151 17.333 1.00 69.56 97 GLY A C 1
ATOM 733 O O . GLY A 1 97 ? -7.985 12.652 18.139 1.00 69.56 97 GLY A O 1
ATOM 734 N N . HIS A 1 98 ? -10.076 12.940 17.386 1.00 75.00 98 HIS A N 1
ATOM 735 C CA . HIS A 1 98 ? -10.778 12.138 18.392 1.00 75.00 98 HIS A CA 1
ATOM 736 C C . HIS A 1 98 ? -10.927 10.654 17.997 1.00 75.00 98 HIS A C 1
ATOM 738 O O . HIS A 1 98 ? -11.596 9.909 18.703 1.00 75.00 98 HIS A O 1
ATOM 744 N N . LEU A 1 99 ? -10.315 10.216 16.882 1.00 81.00 99 LEU A N 1
ATOM 745 C CA . LEU A 1 99 ? -10.330 8.827 16.382 1.00 81.00 99 LEU A CA 1
ATOM 746 C C . LEU A 1 99 ? -11.738 8.231 16.212 1.00 81.00 99 LEU A C 1
ATOM 748 O O . LEU A 1 99 ? -11.914 7.018 16.131 1.00 81.00 99 LEU A O 1
ATOM 752 N N . HIS A 1 100 ? -12.737 9.101 16.114 1.00 80.81 100 HIS A N 1
ATOM 753 C CA . HIS A 1 100 ? -14.088 8.765 15.719 1.00 80.81 100 HIS A CA 1
ATOM 754 C C . HIS A 1 100 ? -14.186 8.896 14.206 1.00 80.81 100 HIS A C 1
ATOM 756 O O . HIS A 1 100 ? -13.760 9.903 13.627 1.00 80.81 100 HIS A O 1
ATOM 762 N N . CYS A 1 101 ? -14.736 7.883 13.551 1.00 76.81 101 CYS A N 1
ATOM 763 C CA . CYS A 1 101 ? -14.931 7.948 12.117 1.00 76.81 101 CYS A CA 1
ATOM 764 C C . CYS A 1 101 ? -16.301 8.556 11.781 1.00 76.81 101 CYS A C 1
ATOM 766 O O . CYS A 1 101 ? -17.312 7.919 12.076 1.00 76.81 101 CYS A O 1
ATOM 768 N N . PRO A 1 102 ? -16.372 9.695 11.067 1.00 75.56 102 PRO A N 1
ATOM 769 C CA . PRO A 1 102 ? -17.653 10.282 10.655 1.00 75.56 102 PRO A CA 1
ATOM 770 C C . PRO A 1 102 ? -18.392 9.411 9.627 1.00 75.56 102 PRO A C 1
ATOM 772 O O . PRO A 1 102 ? -19.609 9.461 9.512 1.00 75.56 102 PRO A O 1
ATOM 775 N N . CYS A 1 103 ? -17.651 8.585 8.887 1.00 77.25 103 CYS A N 1
ATOM 776 C CA . CYS A 1 103 ? -18.195 7.702 7.865 1.00 77.25 103 CYS A CA 1
ATOM 777 C C . CYS A 1 103 ? -18.881 6.478 8.495 1.00 77.25 103 CYS A C 1
ATOM 779 O O . CYS A 1 103 ? -19.974 6.107 8.063 1.00 77.25 103 CYS A O 1
ATOM 781 N N . CYS A 1 104 ? -18.277 5.854 9.521 1.00 76.00 104 CYS A N 1
ATOM 782 C CA . CYS A 1 104 ? -18.795 4.623 10.132 1.00 76.00 104 CYS A CA 1
ATOM 783 C C . CYS A 1 104 ? -19.299 4.687 11.562 1.00 76.00 104 CYS A C 1
ATOM 785 O O . CYS A 1 104 ? -19.828 3.679 12.020 1.00 76.00 104 CYS A O 1
ATOM 787 N N . GLY A 1 105 ? -19.153 5.811 12.255 1.00 79.50 105 GLY A N 1
ATOM 788 C CA . GLY A 1 105 ? -19.531 5.937 13.663 1.00 79.50 105 GLY A CA 1
ATOM 789 C C . GLY A 1 105 ? -18.692 5.077 14.616 1.00 79.50 105 GLY A C 1
ATOM 790 O O . GLY A 1 105 ? -18.927 5.106 15.820 1.00 79.50 105 GLY A O 1
ATOM 791 N N . LYS A 1 106 ? -17.713 4.317 14.103 1.00 83.31 106 LYS A N 1
ATOM 792 C CA . LYS A 1 106 ? -16.827 3.464 14.901 1.00 83.31 106 LYS A CA 1
ATOM 793 C C . LYS A 1 106 ? -15.749 4.300 15.579 1.00 83.31 106 LYS A C 1
ATOM 795 O O . LYS A 1 106 ? -15.264 5.286 15.011 1.00 83.31 106 LYS A O 1
ATOM 800 N N . ASN A 1 107 ? -15.360 3.860 16.769 1.00 83.62 107 ASN A N 1
ATOM 801 C CA . ASN A 1 107 ? -14.290 4.462 17.550 1.00 83.62 107 ASN A CA 1
ATOM 802 C C . ASN A 1 107 ? -13.024 3.621 17.413 1.00 83.62 107 ASN A C 1
ATOM 804 O O . ASN A 1 107 ? -13.087 2.395 17.401 1.00 83.62 107 ASN A O 1
ATOM 808 N N . TYR A 1 108 ? -11.878 4.288 17.318 1.00 84.25 108 TYR A N 1
ATOM 809 C CA . TYR A 1 108 ? -10.581 3.632 17.225 1.00 84.25 108 TYR A CA 1
ATOM 810 C C . TYR A 1 108 ? -9.703 4.014 18.417 1.00 84.25 108 TYR A C 1
ATOM 812 O O . TYR A 1 108 ? -9.748 5.142 18.911 1.00 84.25 108 TYR A O 1
ATOM 820 N N . GLN A 1 109 ? -8.876 3.075 18.863 1.00 83.56 109 GLN A N 1
ATOM 821 C CA . GLN A 1 109 ? -7.909 3.251 19.937 1.00 83.56 109 GLN A CA 1
ATOM 822 C C . GLN A 1 109 ? -6.496 3.000 19.414 1.00 83.56 109 GLN A C 1
ATOM 824 O O . GLN A 1 109 ? -6.262 2.067 18.649 1.00 83.56 109 GLN A O 1
ATOM 829 N N . ARG A 1 110 ? -5.546 3.844 19.830 1.00 82.06 110 ARG A N 1
ATOM 830 C CA . ARG A 1 110 ? -4.126 3.673 19.493 1.00 82.06 110 ARG A CA 1
ATOM 831 C C . ARG A 1 110 ? -3.531 2.533 20.306 1.00 82.06 110 ARG A C 1
ATOM 833 O O . ARG A 1 110 ? -3.707 2.495 21.522 1.00 82.06 110 ARG A O 1
ATOM 840 N N . ILE A 1 111 ? -2.805 1.662 19.622 1.00 81.25 111 ILE A N 1
ATOM 841 C CA . ILE A 1 111 ? -1.976 0.598 20.188 1.00 81.25 111 ILE A CA 1
ATOM 842 C C . ILE A 1 111 ? -0.528 0.810 19.730 1.00 81.25 111 ILE A C 1
ATOM 844 O O . ILE A 1 111 ? -0.278 1.599 18.819 1.00 81.25 111 ILE A O 1
ATOM 848 N N . GLU A 1 112 ? 0.432 0.115 20.338 1.00 70.88 112 GLU A N 1
ATOM 849 C CA . GLU A 1 112 ? 1.858 0.255 19.990 1.00 70.88 112 GLU A CA 1
ATOM 850 C C . GLU A 1 112 ? 2.152 -0.038 18.509 1.00 70.88 112 GLU A C 1
ATOM 852 O O . GLU A 1 112 ? 3.057 0.556 17.930 1.00 70.88 112 GLU A O 1
ATOM 857 N N . SER A 1 113 ? 1.355 -0.902 17.875 1.00 66.88 113 SER A N 1
ATOM 858 C CA . SER A 1 113 ? 1.507 -1.314 16.477 1.00 66.88 113 SER A CA 1
ATOM 859 C C . SER A 1 113 ? 0.585 -0.597 15.476 1.00 66.88 113 SER A C 1
ATOM 861 O O . SER A 1 113 ? 0.663 -0.901 14.288 1.00 66.88 113 SER A O 1
ATOM 863 N N . GLY A 1 114 ? -0.280 0.339 15.904 1.00 74.81 114 GLY A N 1
ATOM 864 C CA . GLY A 1 114 ? -1.244 0.993 15.006 1.00 74.81 114 GLY A CA 1
ATOM 865 C C . GLY A 1 114 ? -2.544 1.462 15.670 1.00 74.81 114 GLY A C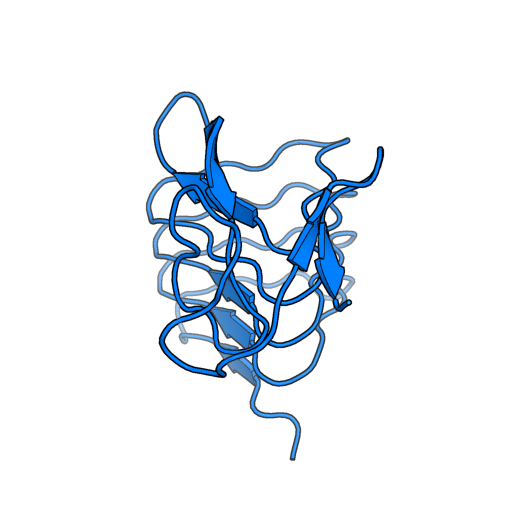 1
ATOM 866 O O . GLY A 1 114 ? -2.540 2.069 16.745 1.00 74.81 114 GLY A O 1
ATOM 867 N N . LEU A 1 115 ? -3.676 1.191 15.017 1.00 80.25 115 LEU A N 1
ATOM 868 C CA . LEU A 1 115 ? -5.020 1.437 15.549 1.00 80.25 115 LEU A CA 1
ATOM 869 C C . LEU A 1 115 ? -5.833 0.149 15.591 1.00 80.25 115 LEU A C 1
ATOM 871 O O . LEU A 1 115 ? -5.840 -0.613 14.634 1.00 80.25 115 LE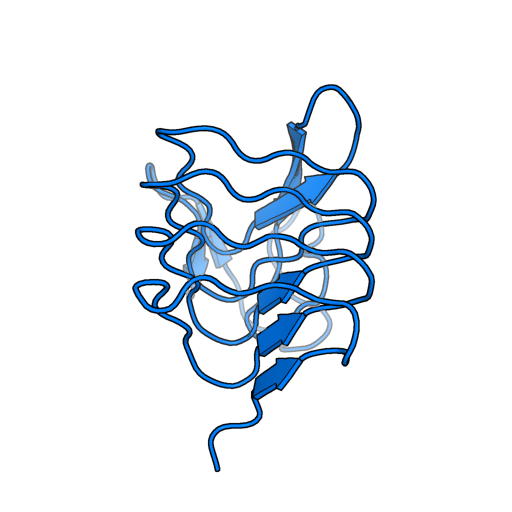U A O 1
ATOM 875 N N . THR A 1 116 ? -6.606 -0.017 16.660 1.00 79.62 116 THR A N 1
ATOM 876 C CA . THR A 1 116 ? -7.644 -1.047 16.765 1.00 79.62 116 THR A CA 1
ATOM 877 C C . THR A 1 116 ? -9.021 -0.407 16.889 1.00 79.62 116 THR A C 1
ATOM 879 O O . THR A 1 116 ? -9.155 0.702 17.406 1.00 79.62 116 THR A O 1
ATOM 882 N N . GLU A 1 117 ? -10.056 -1.096 16.420 1.00 77.50 117 GLU A N 1
ATOM 883 C CA . GLU A 1 117 ? -11.451 -0.715 16.661 1.00 77.50 117 GLU A CA 1
ATOM 884 C C . GLU A 1 117 ? -11.840 -1.013 18.123 1.00 77.50 117 GLU A C 1
ATOM 886 O O . GLU A 1 117 ? -11.372 -2.005 18.687 1.00 77.50 117 GLU A O 1
ATOM 891 N N . ARG A 1 118 ? -12.662 -0.141 18.723 1.00 72.81 118 ARG A N 1
ATOM 892 C CA . ARG A 1 118 ? -13.240 -0.277 20.069 1.00 72.81 118 ARG A CA 1
ATOM 893 C C . ARG A 1 118 ? -14.732 -0.581 20.009 1.00 72.81 118 ARG A C 1
ATOM 895 O O . ARG A 1 118 ? -15.425 0.082 19.203 1.00 72.81 118 ARG A O 1
#

Radius of gyration: 13.49 Å; Cα contacts (8 Å, |Δi|>4): 336; chains: 1; bounding box: 32×27×37 Å

Mean predicted aligned error: 5.91 Å

Sequence (118 aa):
MNDVFVHETAIIDSGAKTGTGIQIWHWTHVGSSAVIGQKCNIGQNVFVVDQVTIGNGCKIQNNVSLYKGVLLDHSLVAGNPTKQIGWMCMRVERLAGHLHCPCCGKNYQRIESGLTER

Secondary structure (DSSP, 8-state):
----EE-TT-EE-TT-EE-SS-EE-TT-EE-TT-EE-SS-EE-TT-EE-TT-EE-TT-EEPTT-EE-TT-EESSEEEETTTTEEEEEB-TTSPBPPTT-B-TTT--BEEEETTEEEE-

pLDDT: mean 85.81, std 8.54, range [39.34, 95.12]